Protein AF-A0A377ZK92-F1 (afdb_monomer_lite)

InterPro domains:
  IPR009078 Ferritin-like superfamily [SSF47240] (5-46)
  IPR010287 Protein of unknown function DUF892, YciF-like [PF05974] (4-46)
  IPR012347 Ferritin-like [G3DSA:1.20.1260.10] (2-47)

Organism: Klebsiella pneumoniae subsp. ozaenae (NCBI:txid574)

Structure (mmCIF, N/CA/C/O backbone):
data_AF-A0A377ZK92-F1
#
_entry.id   AF-A0A377ZK92-F1
#
loop_
_atom_site.group_PDB
_atom_site.id
_atom_site.type_symbol
_atom_site.label_atom_id
_atom_site.label_alt_id
_atom_site.label_comp_id
_atom_site.label_asym_id
_atom_site.label_entity_id
_atom_site.label_seq_id
_atom_site.pdbx_PDB_ins_code
_atom_site.Cartn_x
_atom_site.Cartn_y
_atom_site.Cartn_z
_atom_site.occupancy
_atom_site.B_iso_or_equiv
_atom_site.auth_seq_id
_atom_site.auth_comp_id
_atom_site.auth_asym_id
_atom_site.auth_atom_id
_atom_site.pdbx_PDB_model_num
ATOM 1 N N . MET A 1 1 ? 17.206 2.490 -22.544 1.00 62.28 1 MET A N 1
ATOM 2 C CA . MET A 1 1 ? 16.158 1.697 -21.883 1.00 62.28 1 MET A CA 1
ATOM 3 C C . MET A 1 1 ? 15.374 0.970 -22.943 1.00 62.28 1 MET A C 1
ATOM 5 O O . MET A 1 1 ? 14.879 1.617 -23.859 1.00 62.28 1 MET A O 1
ATOM 9 N N . THR A 1 2 ? 1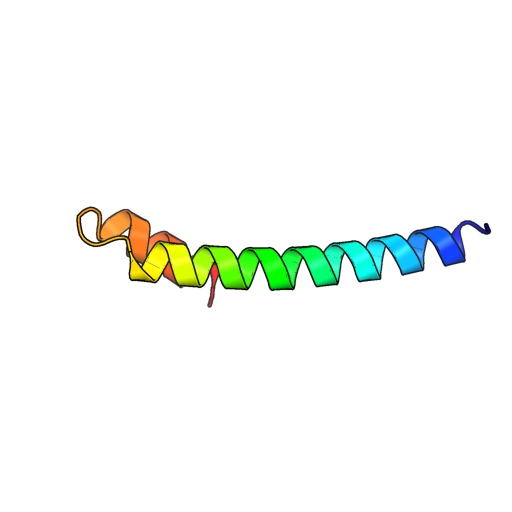5.339 -0.352 -22.852 1.00 88.81 2 THR A N 1
ATOM 10 C CA . THR A 1 2 ? 14.489 -1.200 -23.697 1.00 88.81 2 THR A CA 1
ATOM 11 C C . THR A 1 2 ? 13.090 -1.318 -23.086 1.00 88.81 2 THR A C 1
ATOM 13 O O . THR A 1 2 ? 12.920 -1.125 -21.881 1.00 88.81 2 THR A O 1
ATOM 16 N N . ASP A 1 3 ? 12.082 -1.659 -23.889 1.00 90.50 3 ASP A N 1
ATOM 17 C CA . ASP A 1 3 ? 10.701 -1.811 -23.398 1.00 90.50 3 ASP A CA 1
ATOM 18 C C . ASP A 1 3 ? 10.584 -2.873 -22.290 1.00 90.50 3 ASP A C 1
ATOM 20 O O . ASP A 1 3 ? 9.809 -2.718 -21.347 1.00 90.50 3 ASP A O 1
ATOM 24 N N . ILE A 1 4 ? 11.421 -3.914 -22.348 1.00 93.31 4 ILE A N 1
ATOM 25 C CA . ILE A 1 4 ? 11.486 -4.983 -21.341 1.00 93.31 4 ILE A CA 1
ATOM 26 C C . ILE A 1 4 ? 12.039 -4.460 -20.006 1.00 93.31 4 ILE A C 1
ATOM 28 O O . ILE A 1 4 ? 11.514 -4.794 -18.944 1.00 93.31 4 ILE A O 1
ATOM 32 N N . GLU A 1 5 ? 13.070 -3.610 -20.032 1.00 93.75 5 GLU A N 1
ATOM 33 C CA . GLU A 1 5 ? 13.608 -2.981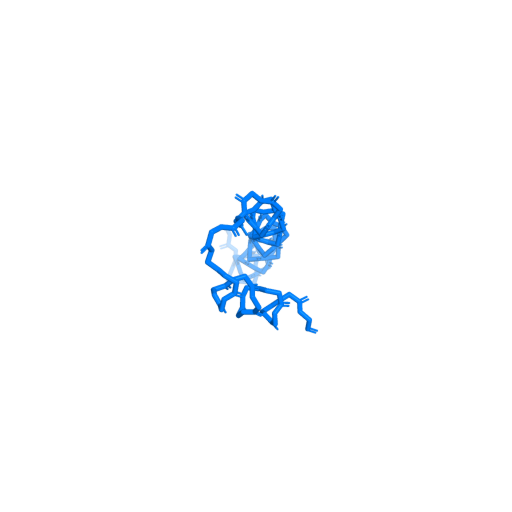 -18.817 1.00 93.75 5 GLU A CA 1
ATOM 34 C C . GLU A 1 5 ? 12.575 -2.065 -18.154 1.00 93.75 5 GLU A C 1
ATOM 36 O O . GLU A 1 5 ? 12.404 -2.116 -16.935 1.00 93.75 5 GLU A O 1
ATOM 41 N N . ASN A 1 6 ? 11.850 -1.272 -18.950 1.00 94.31 6 ASN A N 1
ATOM 42 C CA . ASN A 1 6 ? 10.781 -0.406 -18.449 1.00 94.31 6 ASN A CA 1
ATOM 43 C C . ASN A 1 6 ? 9.655 -1.226 -17.811 1.00 94.31 6 ASN A C 1
ATOM 45 O O . ASN A 1 6 ? 9.232 -0.920 -16.698 1.00 94.31 6 ASN A O 1
ATOM 49 N N . TYR A 1 7 ? 9.232 -2.310 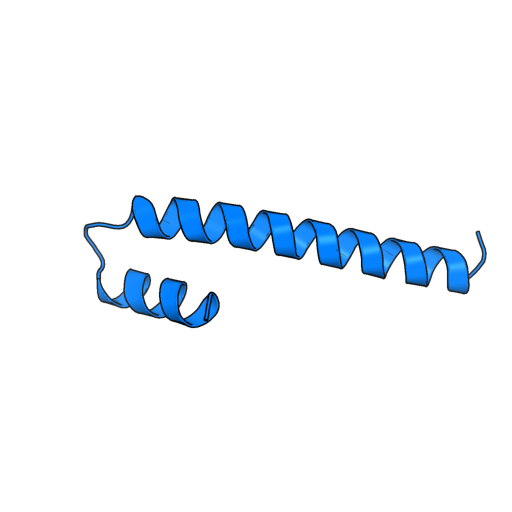-18.466 1.00 96.00 7 TYR A N 1
ATOM 50 C CA . TYR A 1 7 ? 8.229 -3.226 -17.929 1.00 96.00 7 TYR A CA 1
ATOM 51 C C . TYR A 1 7 ? 8.649 -3.818 -16.576 1.00 96.00 7 TYR A C 1
ATOM 53 O O . TYR A 1 7 ? 7.874 -3.803 -15.619 1.00 96.00 7 TYR A O 1
ATOM 61 N N . HIS A 1 8 ? 9.895 -4.284 -16.450 1.00 97.50 8 HIS A N 1
ATOM 62 C CA . HIS A 1 8 ? 10.400 -4.799 -15.178 1.00 97.50 8 HIS A CA 1
ATOM 63 C C . HIS A 1 8 ? 10.486 -3.732 -14.086 1.00 97.50 8 HIS A C 1
ATOM 65 O O . HIS A 1 8 ? 10.239 -4.046 -12.922 1.00 97.50 8 HIS A O 1
ATOM 71 N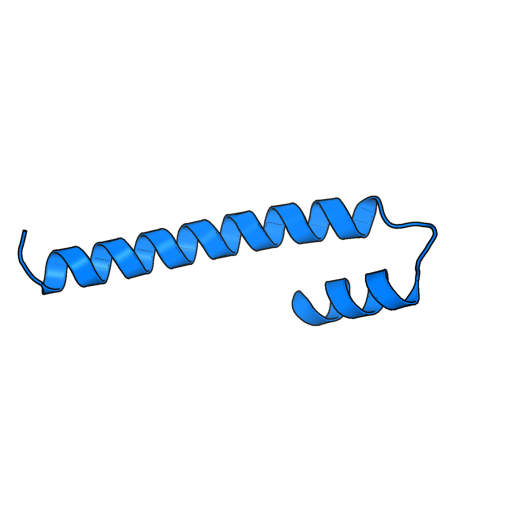 N . ASN A 1 9 ? 10.826 -2.492 -14.434 1.00 97.25 9 ASN A N 1
ATOM 72 C CA . ASN A 1 9 ? 10.836 -1.393 -13.473 1.00 97.25 9 ASN A CA 1
ATOM 73 C C . ASN A 1 9 ? 9.422 -1.079 -12.981 1.00 97.25 9 ASN A C 1
ATOM 75 O O . ASN A 1 9 ? 9.206 -1.057 -11.775 1.00 97.25 9 ASN A O 1
ATOM 79 N N . TRP A 1 10 ? 8.438 -0.991 -13.879 1.00 97.31 10 TRP A N 1
ATOM 80 C CA . TRP A 1 10 ? 7.043 -0.772 -13.487 1.00 97.31 10 TRP A CA 1
ATOM 81 C C . TRP A 1 10 ? 6.496 -1.876 -12.586 1.00 97.31 10 TRP A C 1
ATOM 83 O O . TRP A 1 10 ? 5.781 -1.582 -11.633 1.00 97.31 10 TRP A O 1
ATOM 93 N N . LEU A 1 11 ? 6.858 -3.138 -12.831 1.00 98.19 11 LEU A N 1
ATOM 94 C CA . LEU A 1 11 ? 6.467 -4.237 -11.944 1.00 98.19 11 LEU A CA 1
ATOM 95 C C . LEU A 1 11 ? 7.068 -4.096 -10.538 1.00 98.19 11 LEU A C 1
ATOM 97 O O . LEU A 1 11 ? 6.389 -4.377 -9.550 1.00 98.19 11 LEU A O 1
ATOM 101 N N . ARG A 1 12 ? 8.330 -3.664 -10.432 1.00 98.12 12 ARG A N 1
ATOM 102 C CA . ARG A 1 12 ? 8.977 -3.423 -9.132 1.00 98.12 12 ARG A CA 1
ATOM 103 C C . ARG A 1 12 ? 8.353 -2.238 -8.407 1.00 98.12 12 ARG A C 1
ATOM 105 O O . ARG A 1 12 ? 8.089 -2.348 -7.213 1.00 98.12 12 ARG A O 1
ATOM 112 N N . ASP A 1 13 ? 8.082 -1.156 -9.128 1.00 98.12 13 ASP A N 1
ATOM 113 C CA . ASP A 1 13 ? 7.455 0.043 -8.577 1.00 98.12 13 ASP A CA 1
ATOM 114 C C . ASP A 1 13 ? 6.035 -0.261 -8.090 1.00 98.12 13 ASP A C 1
ATOM 116 O O . ASP A 1 13 ? 5.681 0.103 -6.970 1.00 98.12 13 ASP A O 1
ATOM 120 N N . ALA A 1 14 ? 5.251 -1.011 -8.872 1.00 98.19 14 ALA A N 1
ATOM 121 C CA . ALA A 1 14 ? 3.930 -1.476 -8.463 1.00 98.19 14 ALA A CA 1
ATOM 122 C C . ALA A 1 14 ? 4.011 -2.332 -7.191 1.00 98.19 14 ALA A C 1
ATOM 124 O O . ALA A 1 14 ? 3.271 -2.097 -6.242 1.00 98.19 14 ALA A O 1
ATOM 125 N N . HIS A 1 15 ? 4.958 -3.272 -7.114 1.00 97.69 15 HIS A N 1
ATOM 126 C CA . HIS A 1 15 ? 5.136 -4.095 -5.917 1.00 97.69 15 HIS A CA 1
ATOM 127 C C . HIS A 1 15 ? 5.519 -3.272 -4.676 1.00 97.69 15 HIS A C 1
ATOM 129 O O . HIS A 1 15 ? 4.989 -3.502 -3.587 1.00 97.69 15 HIS A O 1
ATOM 135 N N . ALA A 1 16 ? 6.422 -2.303 -4.831 1.00 98.06 16 ALA A N 1
ATOM 136 C CA . ALA A 1 16 ? 6.802 -1.401 -3.750 1.00 98.06 16 ALA A CA 1
ATOM 137 C C . ALA A 1 16 ? 5.613 -0.541 -3.292 1.00 98.06 16 ALA A C 1
ATOM 139 O O . ALA A 1 16 ? 5.400 -0.375 -2.088 1.00 98.06 16 ALA A O 1
ATOM 140 N N . MET A 1 17 ? 4.809 -0.054 -4.240 1.00 98.19 17 MET A N 1
ATOM 141 C CA . MET A 1 17 ? 3.598 0.714 -3.964 1.00 98.19 17 MET A CA 1
ATOM 142 C C . MET A 1 17 ? 2.568 -0.115 -3.190 1.00 98.19 17 MET A C 1
ATOM 144 O O . MET A 1 17 ? 2.032 0.379 -2.201 1.00 98.19 17 MET A O 1
ATOM 148 N N . GLU A 1 18 ? 2.348 -1.379 -3.559 1.00 97.06 18 GLU A N 1
ATOM 149 C CA . GLU A 1 18 ? 1.441 -2.278 -2.829 1.00 97.06 18 GLU A CA 1
ATOM 150 C C . GLU A 1 18 ? 1.906 -2.507 -1.384 1.00 97.06 18 GLU A C 1
ATOM 152 O O . GLU A 1 18 ? 1.122 -2.406 -0.442 1.00 97.06 18 GLU A O 1
ATOM 157 N N . LYS A 1 19 ? 3.210 -2.721 -1.168 1.00 97.44 19 LYS A N 1
ATOM 158 C CA . LYS A 1 19 ? 3.772 -2.877 0.187 1.00 97.44 19 LYS A CA 1
ATOM 159 C C . LYS A 1 19 ? 3.614 -1.616 1.039 1.00 97.44 19 LYS A C 1
ATOM 161 O O . LYS A 1 19 ? 3.373 -1.693 2.250 1.00 97.44 19 LYS A O 1
ATOM 166 N N . GLN A 1 20 ? 3.737 -0.449 0.416 1.00 97.50 20 GLN A 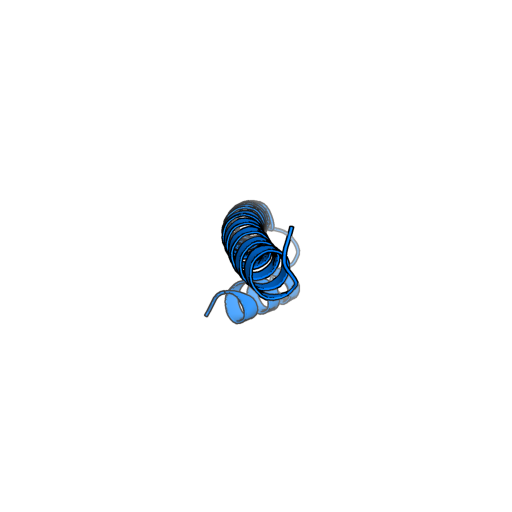N 1
ATOM 167 C CA . GLN A 1 20 ? 3.492 0.825 1.079 1.00 97.50 20 GLN A CA 1
ATOM 168 C C . GLN A 1 20 ? 2.000 1.025 1.388 1.00 97.50 20 GLN A C 1
ATOM 170 O O . GLN A 1 20 ? 1.664 1.437 2.501 1.00 97.50 20 GLN A O 1
ATOM 175 N N . ALA A 1 21 ? 1.112 0.708 0.443 1.00 96.38 21 ALA A N 1
ATOM 176 C CA . ALA A 1 21 ? -0.335 0.806 0.608 1.00 96.38 21 ALA A CA 1
ATOM 177 C C . ALA A 1 21 ? -0.837 -0.102 1.741 1.00 96.38 21 ALA A C 1
ATOM 179 O O . ALA A 1 21 ? -1.569 0.366 2.612 1.00 96.38 21 ALA A O 1
ATOM 180 N N . GLU A 1 22 ? -0.358 -1.348 1.802 1.00 96.44 22 GLU A N 1
ATOM 181 C CA . GLU A 1 22 ? -0.630 -2.297 2.888 1.00 96.44 22 GLU A CA 1
ATOM 182 C C . GLU A 1 22 ? -0.262 -1.696 4.257 1.00 96.44 22 GLU A C 1
ATOM 184 O O . GLU A 1 22 ? -1.075 -1.669 5.183 1.00 96.44 22 GLU A O 1
ATOM 189 N N . SER A 1 23 ? 0.940 -1.121 4.373 1.00 96.19 23 SER A N 1
ATOM 190 C CA . SER A 1 23 ? 1.418 -0.506 5.619 1.00 96.19 23 SER A CA 1
ATOM 191 C C . SER A 1 23 ? 0.554 0.685 6.060 1.00 96.19 23 SER A C 1
ATOM 193 O O . SER A 1 23 ? 0.224 0.822 7.243 1.00 96.19 23 SER A O 1
ATOM 195 N N . LEU A 1 24 ? 0.166 1.546 5.114 1.00 95.81 24 LEU A N 1
ATOM 196 C CA . LEU A 1 24 ? -0.711 2.693 5.368 1.00 95.81 24 LEU A CA 1
ATOM 197 C C . LEU A 1 24 ? -2.115 2.249 5.788 1.00 95.81 24 LEU A C 1
ATOM 199 O O . LEU A 1 24 ? -2.696 2.823 6.714 1.00 95.81 24 LEU A O 1
ATOM 203 N N . LEU A 1 25 ? -2.647 1.215 5.141 1.00 95.25 25 LEU A N 1
ATOM 204 C CA . LEU A 1 25 ? -3.977 0.689 5.410 1.00 95.25 25 LEU A CA 1
ATOM 205 C C . LEU A 1 25 ? -4.052 0.057 6.804 1.00 95.25 25 LEU A C 1
ATOM 207 O O . LEU A 1 25 ? -4.947 0.395 7.579 1.00 95.25 25 LEU A O 1
ATOM 211 N N . VAL A 1 26 ? -3.051 -0.743 7.188 1.00 95.12 26 VAL A N 1
ATOM 212 C CA . VAL A 1 26 ? -2.924 -1.285 8.552 1.00 95.12 26 VAL A CA 1
ATOM 213 C C . VAL A 1 26 ? -2.849 -0.166 9.594 1.00 95.12 26 VAL A C 1
ATOM 215 O O . VAL A 1 26 ? -3.520 -0.229 10.626 1.00 95.12 26 VAL A O 1
ATOM 218 N N . ALA A 1 27 ? -2.053 0.877 9.343 1.00 95.56 27 ALA A N 1
ATOM 219 C CA . ALA A 1 27 ? -1.946 2.014 10.257 1.00 95.56 27 ALA A CA 1
ATOM 220 C C . ALA A 1 27 ? -3.272 2.785 10.386 1.00 95.56 27 ALA A C 1
ATOM 222 O O . ALA A 1 27 ? -3.609 3.243 11.478 1.00 95.56 27 ALA A O 1
ATOM 223 N N . THR A 1 28 ? -4.023 2.899 9.290 1.00 92.88 28 THR A N 1
ATOM 224 C CA . THR A 1 28 ? -5.336 3.556 9.249 1.00 92.88 28 THR A CA 1
ATOM 225 C C . THR A 1 28 ? -6.372 2.765 10.041 1.00 92.88 28 THR A C 1
ATOM 227 O O . THR A 1 28 ? -7.021 3.332 10.916 1.00 92.88 28 THR A O 1
ATOM 230 N N . ILE A 1 29 ? -6.466 1.451 9.814 1.00 93.88 29 ILE A N 1
ATOM 231 C CA . ILE A 1 29 ? -7.370 0.542 10.540 1.00 93.88 29 ILE A CA 1
ATOM 232 C C . ILE A 1 29 ? -7.145 0.640 12.052 1.00 93.88 29 ILE A C 1
ATOM 234 O O . ILE A 1 29 ? -8.104 0.757 12.808 1.00 93.88 29 ILE A O 1
ATOM 238 N N . ARG A 1 30 ? -5.880 0.658 12.499 1.00 92.75 30 ARG A N 1
ATOM 239 C CA . ARG A 1 30 ? -5.517 0.747 13.927 1.00 92.75 30 ARG A CA 1
ATOM 240 C C . ARG A 1 30 ? -5.967 2.036 14.617 1.00 92.75 30 ARG A C 1
ATOM 242 O O . ARG A 1 30 ? -6.011 2.058 15.839 1.00 92.75 30 ARG A O 1
ATOM 249 N N . ARG A 1 31 ? -6.213 3.108 13.862 1.00 93.50 31 ARG A N 1
ATOM 250 C CA . ARG A 1 31 ? -6.622 4.423 14.387 1.00 93.50 31 ARG A CA 1
ATOM 251 C C . ARG A 1 31 ? -8.120 4.687 14.221 1.00 93.50 31 ARG A C 1
ATOM 253 O O . ARG A 1 31 ? -8.605 5.724 14.666 1.00 93.50 31 ARG A O 1
ATOM 260 N N . LEU A 1 32 ? -8.836 3.808 13.522 1.00 91.62 32 LEU A N 1
ATOM 261 C CA . LEU A 1 32 ? -10.227 4.016 13.149 1.00 91.62 32 LEU A CA 1
ATOM 262 C C . LEU A 1 32 ? -11.163 3.395 14.198 1.00 91.62 32 LEU A C 1
ATOM 264 O O . LEU A 1 32 ? -11.590 2.250 14.057 1.00 91.62 32 LEU A O 1
ATOM 268 N N . ASP A 1 33 ? -11.490 4.170 15.235 1.00 83.69 33 ASP A N 1
ATOM 269 C CA . ASP A 1 33 ? -12.308 3.702 16.368 1.00 83.69 33 ASP A CA 1
ATOM 270 C C . ASP A 1 33 ? -13.810 4.000 16.220 1.00 83.69 33 ASP A C 1
ATOM 272 O O . ASP A 1 33 ? -14.651 3.229 16.678 1.00 83.69 33 ASP A O 1
ATOM 276 N N . ASN A 1 34 ? -14.167 5.102 15.555 1.00 91.06 34 ASN A N 1
ATOM 277 C CA . ASN A 1 34 ? -15.545 5.615 15.553 1.00 91.06 34 ASN A CA 1
ATOM 278 C C . ASN A 1 34 ? -16.433 5.045 14.433 1.00 91.06 34 ASN A C 1
ATOM 280 O O . ASN A 1 34 ? -17.645 5.224 14.470 1.00 91.06 34 ASN A O 1
ATOM 284 N N . GLU A 1 35 ? -15.849 4.363 13.442 1.00 89.88 35 GLU A N 1
ATOM 285 C CA . GLU A 1 35 ? -16.546 3.912 12.227 1.00 89.88 35 GLU A CA 1
ATOM 286 C C . GLU A 1 35 ? -16.301 2.412 11.968 1.00 89.88 35 GLU A C 1
ATOM 288 O O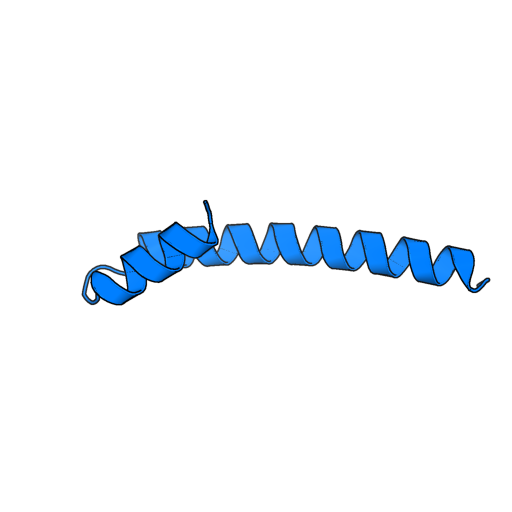 . GLU A 1 35 ? -15.511 2.036 11.092 1.00 89.88 35 GLU A O 1
ATOM 293 N N . PRO A 1 36 ? -16.966 1.515 12.724 1.00 89.00 36 PRO A N 1
ATOM 294 C CA . PRO A 1 36 ? -16.700 0.076 12.675 1.00 89.00 36 PRO A CA 1
ATOM 295 C C . PRO A 1 36 ? -16.999 -0.552 11.306 1.00 89.00 36 PRO A C 1
ATOM 297 O O . PRO A 1 36 ? -16.290 -1.461 10.886 1.00 89.00 36 PRO A O 1
ATOM 300 N N . GLN A 1 37 ? -17.994 -0.046 10.566 1.00 93.50 37 GLN A N 1
ATOM 301 C CA . GLN A 1 37 ? -18.319 -0.556 9.225 1.00 93.50 37 GLN A CA 1
ATOM 302 C C . GLN A 1 37 ? -17.199 -0.280 8.213 1.00 93.50 37 GLN A C 1
ATOM 304 O O . GLN A 1 37 ? -16.856 -1.147 7.406 1.00 93.50 37 GLN A O 1
ATOM 309 N N . LEU A 1 38 ? -16.609 0.919 8.271 1.00 92.19 38 LEU A N 1
ATOM 310 C CA . LEU A 1 38 ? -15.473 1.287 7.432 1.00 92.19 38 LEU A CA 1
ATOM 311 C C . LEU A 1 38 ? -14.248 0.454 7.810 1.00 92.19 38 LEU A C 1
ATOM 313 O O . LEU A 1 38 ? -13.584 -0.084 6.928 1.00 92.19 38 LEU A O 1
ATOM 317 N N . ARG A 1 39 ? -13.998 0.268 9.110 1.00 92.69 39 ARG A N 1
ATOM 318 C CA . ARG A 1 39 ? -12.913 -0.590 9.592 1.00 92.69 39 ARG A CA 1
ATOM 319 C C . ARG A 1 39 ? -13.014 -2.007 9.024 1.00 92.69 39 ARG A C 1
ATOM 321 O O . ARG A 1 39 ? -12.041 -2.492 8.458 1.00 92.69 39 ARG A O 1
ATOM 328 N N . THR A 1 40 ? -14.192 -2.631 9.087 1.00 92.62 40 THR A N 1
ATOM 329 C CA . THR A 1 40 ? -14.411 -3.975 8.529 1.00 92.62 40 THR A CA 1
ATOM 330 C C . THR A 1 40 ? -14.138 -4.035 7.025 1.00 92.62 40 THR A C 1
ATOM 332 O O . THR A 1 40 ? -13.535 -4.994 6.555 1.00 92.62 40 THR A O 1
ATOM 335 N N . ARG A 1 41 ? -14.535 -3.016 6.251 1.00 94.06 41 ARG A N 1
ATOM 336 C CA . ARG A 1 41 ? -14.248 -2.955 4.804 1.00 94.06 41 ARG A CA 1
ATOM 337 C C . ARG A 1 41 ? -12.752 -2.856 4.511 1.00 94.06 41 ARG A C 1
ATOM 339 O O . ARG A 1 41 ? -12.275 -3.496 3.581 1.00 94.06 41 ARG A O 1
ATOM 346 N N . LEU A 1 42 ? -12.024 -2.064 5.296 1.00 91.75 42 LEU A N 1
ATOM 347 C CA . LEU A 1 42 ? -10.576 -1.918 5.156 1.00 91.75 42 LEU A CA 1
ATOM 348 C C . LEU A 1 42 ? -9.843 -3.207 5.563 1.00 91.75 42 LEU A C 1
ATOM 350 O O . LEU A 1 42 ? -8.909 -3.608 4.880 1.00 91.75 42 LEU A O 1
ATOM 354 N N . GLU A 1 43 ? -10.297 -3.889 6.619 1.00 91.31 43 GLU A N 1
ATOM 355 C CA . GLU A 1 43 ? -9.781 -5.208 7.019 1.00 91.31 43 GLU A CA 1
ATOM 356 C C . GLU A 1 43 ? -10.042 -6.272 5.940 1.00 91.31 43 GLU A C 1
ATOM 358 O O . GLU A 1 43 ? -9.151 -7.057 5.640 1.00 91.31 43 GLU A O 1
ATOM 363 N N . GLN A 1 44 ? -11.216 -6.260 5.297 1.00 92.38 44 GLN A N 1
ATOM 364 C CA . GLN A 1 44 ? -11.534 -7.152 4.172 1.00 92.38 44 GLN A CA 1
ATOM 365 C C . GLN A 1 44 ? -10.654 -6.920 2.945 1.00 92.38 44 GLN A C 1
ATOM 367 O O . GLN A 1 44 ? -10.407 -7.859 2.205 1.00 92.38 44 GLN A O 1
ATOM 372 N N . HIS A 1 45 ? -10.204 -5.688 2.703 1.00 89.38 45 HIS A N 1
ATOM 373 C CA . HIS A 1 45 ? -9.292 -5.398 1.595 1.00 89.38 45 HIS A CA 1
ATOM 374 C C . HIS A 1 45 ? -7.870 -5.925 1.851 1.00 89.38 45 HIS A C 1
ATOM 376 O O . HIS A 1 45 ? -7.093 -6.061 0.913 1.00 89.38 45 HIS A O 1
ATOM 382 N N . LEU A 1 46 ? -7.531 -6.208 3.114 1.00 86.81 46 LEU A N 1
ATOM 383 C CA . LEU A 1 46 ? -6.229 -6.734 3.522 1.00 86.81 46 LEU A CA 1
ATOM 384 C C . LEU A 1 46 ? -6.152 -8.275 3.508 1.00 86.81 46 LEU A C 1
ATOM 386 O O . LEU A 1 46 ? -5.047 -8.810 3.591 1.00 86.81 46 LEU A O 1
ATOM 390 N N . LEU A 1 47 ? -7.303 -8.962 3.486 1.00 73.62 47 LEU A N 1
ATOM 391 C CA . LEU A 1 47 ? -7.458 -10.425 3.550 1.00 73.62 47 LEU A CA 1
ATOM 392 C C . LEU A 1 47 ? -7.592 -11.038 2.152 1.00 73.62 47 LEU A C 1
ATOM 394 O O . LEU A 1 47 ? -6.990 -12.115 1.946 1.00 73.62 47 LEU A O 1
#

Secondary structure (DSSP, 8-state):
--HHHHHHHHHHHHHHHHHHHHHHHHHHHTT--S-HHHHHHHHHHH-

Radius of gyration: 15.56 Å; chains: 1; bounding box: 34×16×40 Å

Foldseek 3Di:
DDPVVVVVVVVVVVVVVVVVVLVVLVVVLVPDDPCVPVSVVSVVVND

Sequence (47 aa):
MTDIENYHNWLRDAHAMEKQAESLLVATIRRLDNEPQLRTRLEQHLL

pLDDT: mean 92.96, std 6.33, range [62.28, 98.19]